Protein AF-A0A1H4L1R1-F1 (afdb_monomer_lite)

Secondary structure (DSSP, 8-state):
-------PPPPPHHHHHHHHHHHHHHHTT-SS-TTS--TT-HHHHHHHHHHHHHHHHHHH-S-SSSPP-HHHHHHHHHHHHHHHHHHHHHHH-HHHHHHHHHHHHHHHHHHHS--TTTTT-HHHHHHHHHHHHHH-SPP---

Structure (mmCIF, N/CA/C/O backbone):
data_AF-A0A1H4L1R1-F1
#
_entry.id   AF-A0A1H4L1R1-F1
#
loop_
_atom_site.group_PDB
_atom_site.id
_atom_site.type_symbol
_atom_site.label_atom_id
_atom_site.label_alt_id
_atom_site.label_comp_id
_atom_site.label_asym_id
_atom_site.label_entity_id
_atom_site.label_seq_id
_atom_site.pdbx_PDB_ins_code
_atom_site.Cartn_x
_atom_site.Cartn_y
_atom_site.Cartn_z
_atom_site.occupancy
_atom_site.B_iso_or_equiv
_atom_site.auth_seq_id
_atom_site.auth_comp_id
_atom_site.auth_asym_id
_atom_site.auth_atom_id
_atom_site.pdbx_PDB_model_num
ATOM 1 N N . MET A 1 1 ? -9.774 -1.790 -20.242 1.00 36.59 1 MET A N 1
ATOM 2 C CA . MET A 1 1 ? -10.560 -0.798 -19.478 1.00 36.59 1 MET A CA 1
ATOM 3 C C . MET A 1 1 ? -9.547 0.039 -18.727 1.00 36.59 1 MET A C 1
ATOM 5 O O . MET A 1 1 ? -8.792 -0.578 -17.991 1.00 36.59 1 MET A O 1
ATOM 9 N N . PRO A 1 2 ? -9.432 1.360 -18.941 1.00 41.94 2 PRO A N 1
ATOM 10 C CA . PRO A 1 2 ? -8.519 2.146 -18.127 1.00 41.94 2 PRO A CA 1
ATOM 11 C C . PRO A 1 2 ? -9.058 2.083 -16.701 1.00 41.94 2 PRO A C 1
ATOM 13 O O . PRO A 1 2 ? -10.212 2.447 -16.458 1.00 41.94 2 PRO A O 1
ATOM 16 N N . TYR A 1 3 ? -8.268 1.540 -15.781 1.00 43.00 3 TYR A N 1
ATOM 17 C CA . TYR A 1 3 ? -8.569 1.631 -14.365 1.00 43.00 3 TYR A CA 1
ATOM 18 C C . TYR A 1 3 ? -8.524 3.120 -14.024 1.00 43.00 3 TYR A C 1
ATOM 20 O O . TYR A 1 3 ? -7.461 3.700 -13.831 1.00 43.00 3 TYR A O 1
ATOM 28 N N . LEU A 1 4 ? -9.690 3.771 -14.043 1.00 44.25 4 LEU A N 1
ATOM 29 C CA . LEU A 1 4 ? -9.852 5.086 -13.451 1.00 44.25 4 LEU A CA 1
ATOM 30 C C . LEU A 1 4 ? -9.423 4.913 -12.001 1.00 44.25 4 LEU A C 1
ATOM 32 O O . LEU A 1 4 ? -10.148 4.289 -11.224 1.00 44.25 4 LEU A O 1
ATOM 36 N N . ILE A 1 5 ? -8.234 5.414 -11.660 1.00 48.41 5 ILE A N 1
ATOM 37 C CA . ILE A 1 5 ? -7.838 5.634 -10.274 1.00 48.41 5 ILE A CA 1
ATOM 38 C C . ILE A 1 5 ? -9.027 6.377 -9.676 1.00 48.41 5 ILE A C 1
ATOM 40 O O . ILE A 1 5 ? -9.332 7.480 -10.145 1.00 48.41 5 ILE A O 1
ATOM 44 N N . PRO A 1 6 ? -9.783 5.783 -8.738 1.00 46.34 6 PRO A N 1
ATOM 45 C CA . PRO A 1 6 ? -10.910 6.492 -8.170 1.00 46.34 6 PRO A CA 1
ATOM 46 C C . PRO A 1 6 ? -10.351 7.801 -7.616 1.00 46.34 6 PRO A C 1
ATOM 48 O O . PRO A 1 6 ? -9.364 7.755 -6.880 1.00 46.34 6 PRO A O 1
ATOM 51 N N . CYS A 1 7 ? -10.920 8.954 -7.991 1.00 44.81 7 CYS A N 1
ATOM 52 C CA . CYS A 1 7 ? -10.575 10.229 -7.367 1.00 44.81 7 CYS A CA 1
ATOM 53 C C . CYS A 1 7 ? -10.849 10.087 -5.870 1.00 44.81 7 CYS A C 1
ATOM 55 O O . CYS A 1 7 ? -11.984 10.208 -5.410 1.00 44.81 7 CYS A O 1
ATOM 57 N N . ARG A 1 8 ? -9.814 9.743 -5.111 1.00 59.72 8 ARG A N 1
ATOM 58 C CA . ARG A 1 8 ? -9.883 9.583 -3.668 1.00 59.72 8 ARG A CA 1
ATOM 59 C C . ARG A 1 8 ? -9.389 10.864 -3.050 1.00 59.72 8 ARG A C 1
ATOM 61 O O . ARG A 1 8 ? -8.366 11.397 -3.465 1.00 59.72 8 ARG A O 1
ATOM 68 N N . THR A 1 9 ? -10.100 11.320 -2.026 1.00 70.88 9 THR A N 1
ATOM 69 C CA . THR A 1 9 ? -9.628 12.387 -1.147 1.00 70.88 9 THR A CA 1
ATOM 70 C C . THR A 1 9 ? -8.203 12.053 -0.721 1.00 70.88 9 THR A C 1
ATOM 72 O O . THR A 1 9 ? -8.039 11.009 -0.094 1.00 70.88 9 THR A O 1
ATOM 75 N N . PRO A 1 10 ? -7.174 12.845 -1.055 1.00 77.19 10 PRO A N 1
ATOM 76 C CA . PRO A 1 10 ? -5.797 12.561 -0.657 1.00 77.19 10 PRO A CA 1
ATOM 77 C C . PRO A 1 10 ? -5.689 12.299 0.852 1.00 77.19 10 PRO A C 1
ATOM 79 O O . PRO A 1 10 ? -6.506 12.797 1.629 1.00 77.19 10 PRO A O 1
ATOM 82 N N . LEU A 1 11 ? -4.740 11.458 1.272 1.00 85.06 11 LEU A N 1
ATOM 83 C CA . LEU A 1 11 ? -4.445 11.338 2.703 1.00 85.06 11 LEU A CA 1
ATOM 84 C C . LEU A 1 11 ? -3.915 12.687 3.194 1.00 85.06 11 LEU A C 1
ATOM 86 O O . LEU A 1 11 ? -3.137 13.334 2.494 1.00 85.06 11 LEU A O 1
ATOM 90 N N . THR A 1 12 ? -4.338 13.118 4.381 1.00 87.00 12 THR A N 1
ATOM 91 C CA . THR A 1 12 ? -3.734 14.306 4.996 1.00 87.00 12 THR A CA 1
ATOM 92 C C . THR A 1 12 ? -2.287 13.998 5.405 1.00 87.00 12 THR A C 1
ATOM 94 O O . THR A 1 12 ? -1.981 12.836 5.689 1.00 87.00 12 THR A O 1
ATOM 97 N N . PRO A 1 13 ? -1.391 14.999 5.497 1.00 84.06 13 PRO A N 1
ATOM 98 C CA . PRO A 1 13 ? -0.017 14.778 5.960 1.00 84.06 13 PRO A CA 1
ATOM 99 C C . PRO A 1 13 ? 0.058 14.063 7.320 1.00 84.06 13 PRO A C 1
ATOM 101 O O . PRO A 1 13 ? 0.906 13.193 7.524 1.00 84.06 13 PRO A O 1
ATOM 104 N N . ASP A 1 14 ? -0.886 14.353 8.221 1.00 86.06 14 ASP A N 1
ATOM 105 C CA . ASP A 1 14 ? -1.004 13.677 9.518 1.00 86.06 14 ASP A CA 1
ATOM 106 C C . ASP A 1 14 ? -1.378 12.197 9.373 1.00 86.06 14 ASP A C 1
ATOM 108 O O . ASP A 1 14 ? -0.804 11.345 10.048 1.00 86.06 14 ASP A O 1
ATOM 112 N N . GLN A 1 15 ? -2.310 11.867 8.471 1.00 87.62 15 GLN A N 1
ATOM 113 C CA . GLN A 1 15 ? -2.692 10.481 8.185 1.00 87.62 15 GLN A CA 1
ATOM 114 C C . GLN A 1 15 ? -1.542 9.701 7.549 1.00 87.62 15 GLN A C 1
ATOM 116 O O . GLN A 1 15 ? -1.289 8.562 7.940 1.00 87.62 15 GLN A O 1
ATOM 121 N N . VAL A 1 16 ? -0.828 10.313 6.600 1.00 87.00 16 VAL A N 1
ATOM 122 C CA . VAL A 1 16 ? 0.394 9.743 6.019 1.00 87.00 16 VAL A CA 1
ATOM 123 C C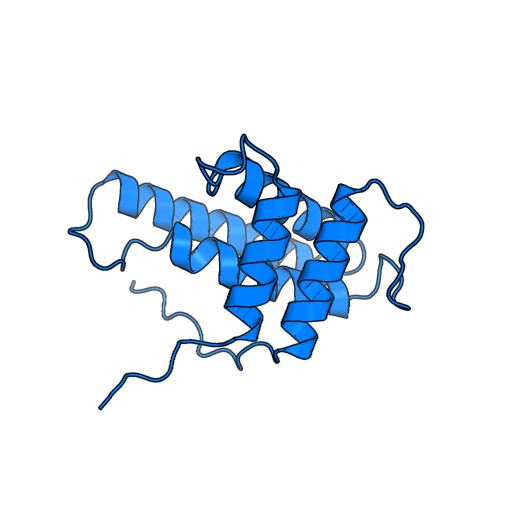 . VAL A 1 16 ? 1.400 9.452 7.128 1.00 87.00 16 VAL A C 1
ATOM 125 O O . VAL A 1 16 ? 1.857 8.320 7.265 1.00 87.00 16 VAL A O 1
ATOM 128 N N . GLY A 1 17 ? 1.675 10.450 7.968 1.00 87.12 17 GLY A N 1
ATOM 129 C CA . GLY A 1 17 ? 2.573 10.317 9.103 1.00 87.12 17 GLY A CA 1
ATOM 130 C C . GLY A 1 17 ? 2.200 9.169 10.030 1.00 87.12 17 GLY A C 1
ATOM 131 O O . GLY A 1 17 ? 3.014 8.288 10.277 1.00 87.12 17 GLY A O 1
ATOM 132 N N . GLN A 1 18 ? 0.943 9.139 10.467 1.00 87.69 18 GLN A N 1
ATOM 133 C CA . GLN A 1 18 ? 0.416 8.081 11.321 1.00 87.69 18 GLN A CA 1
ATOM 134 C C . GLN A 1 18 ? 0.549 6.692 10.680 1.00 87.69 18 GLN A C 1
ATOM 136 O O . GLN A 1 18 ? 0.884 5.729 11.370 1.00 87.69 18 GLN A O 1
ATOM 141 N N . GLY A 1 19 ? 0.280 6.573 9.378 1.00 89.69 19 GLY A N 1
ATOM 142 C CA . GLY A 1 19 ? 0.395 5.316 8.644 1.00 89.69 19 GLY A CA 1
ATOM 143 C C . GLY A 1 19 ? 1.831 4.790 8.627 1.00 89.69 19 GLY A C 1
ATOM 144 O O . GLY A 1 19 ? 2.059 3.639 8.998 1.00 89.69 19 GLY A O 1
ATOM 145 N N . PHE A 1 20 ? 2.801 5.638 8.278 1.00 90.50 20 PHE A N 1
ATOM 146 C CA . PHE A 1 20 ? 4.219 5.266 8.276 1.00 90.50 20 PHE A CA 1
ATOM 147 C C . PHE A 1 20 ? 4.770 5.002 9.680 1.00 90.50 20 PHE A C 1
ATOM 149 O O . PHE A 1 20 ? 5.481 4.019 9.871 1.00 90.50 20 PHE A O 1
ATOM 156 N N . ASP A 1 21 ? 4.394 5.797 10.684 1.00 89.69 21 ASP A N 1
ATOM 157 C CA . ASP A 1 21 ? 4.813 5.558 12.069 1.00 89.69 21 ASP A CA 1
ATOM 158 C C . ASP A 1 21 ? 4.287 4.196 12.577 1.00 89.69 21 ASP A C 1
ATOM 160 O O . ASP A 1 21 ? 4.990 3.480 13.294 1.00 89.69 21 ASP A O 1
ATOM 164 N N . CYS A 1 22 ? 3.094 3.770 12.133 1.00 86.75 22 CYS A N 1
ATOM 165 C CA . CYS A 1 22 ? 2.599 2.412 12.378 1.00 86.75 22 CYS A CA 1
ATOM 166 C C . CYS A 1 22 ? 3.447 1.341 11.672 1.00 86.75 22 CYS A C 1
ATOM 168 O O . CYS A 1 22 ? 3.758 0.323 12.290 1.00 86.75 22 CYS A O 1
ATOM 170 N N . LEU A 1 23 ? 3.827 1.539 10.403 1.00 89.62 23 LEU A N 1
ATOM 171 C CA . LEU A 1 23 ? 4.682 0.593 9.668 1.00 89.62 23 LEU A CA 1
ATOM 172 C C . LEU A 1 23 ? 6.046 0.417 10.345 1.00 89.62 23 LEU A C 1
ATOM 174 O O . LEU A 1 23 ? 6.471 -0.716 10.565 1.00 89.62 23 LEU A O 1
ATOM 178 N N . LEU A 1 24 ? 6.681 1.519 10.751 1.00 88.44 24 LEU A N 1
ATOM 179 C CA . LEU A 1 24 ? 7.954 1.512 11.476 1.00 88.44 24 LEU A CA 1
ATOM 180 C C . LEU A 1 24 ? 7.831 0.765 12.814 1.00 88.44 24 LEU A C 1
ATOM 182 O O . LEU A 1 24 ? 8.698 -0.037 13.168 1.00 88.44 24 LEU A O 1
ATOM 186 N N . ALA A 1 25 ? 6.725 0.955 13.541 1.00 84.88 25 ALA A N 1
ATOM 187 C CA . ALA A 1 25 ? 6.452 0.203 14.766 1.00 84.88 25 ALA A CA 1
ATOM 188 C C . ALA A 1 25 ? 6.303 -1.312 14.513 1.00 84.88 25 ALA A C 1
ATOM 190 O O . ALA A 1 25 ? 6.839 -2.118 15.280 1.00 84.88 25 ALA A O 1
ATOM 191 N N . PHE A 1 26 ? 5.623 -1.712 13.429 1.00 81.56 26 PHE A N 1
ATOM 192 C CA . PHE A 1 26 ? 5.494 -3.121 13.036 1.00 81.56 26 PHE A CA 1
ATOM 193 C C . PHE A 1 26 ? 6.827 -3.743 12.611 1.00 81.56 26 PHE A C 1
ATOM 195 O O . PHE A 1 26 ? 7.083 -4.905 12.928 1.00 81.56 26 PHE A O 1
ATOM 202 N N . GLN A 1 27 ? 7.677 -2.980 11.926 1.00 80.62 27 GLN A N 1
ATOM 203 C CA . GLN A 1 27 ? 8.991 -3.432 11.482 1.00 80.62 27 GLN A CA 1
ATOM 204 C C . GLN A 1 27 ? 9.948 -3.687 12.657 1.00 80.62 27 GLN A C 1
ATOM 206 O O . GLN A 1 27 ? 10.667 -4.680 12.660 1.00 80.62 27 GLN A O 1
ATOM 211 N N . MET A 1 28 ? 9.906 -2.853 13.703 1.00 76.06 28 MET A N 1
ATOM 212 C CA . MET A 1 28 ? 10.735 -3.002 14.912 1.00 76.06 28 MET A CA 1
ATOM 213 C C . MET A 1 28 ? 10.316 -4.171 15.832 1.00 76.06 28 MET A C 1
ATOM 215 O O . MET A 1 28 ? 10.837 -4.304 16.938 1.00 76.06 28 MET A O 1
ATOM 219 N N . GLY A 1 29 ? 9.358 -5.013 15.424 1.00 65.12 29 GLY A N 1
ATOM 220 C CA . GLY A 1 29 ? 8.842 -6.110 16.253 1.00 65.12 29 GLY A CA 1
ATOM 221 C C . GLY A 1 29 ? 8.057 -5.635 17.484 1.00 65.12 29 GLY A C 1
ATOM 222 O O . GLY A 1 29 ? 7.841 -6.404 18.423 1.00 65.12 29 GLY A O 1
ATOM 223 N N . GLY A 1 30 ? 7.632 -4.367 17.500 1.00 53.81 30 GLY A N 1
ATOM 224 C CA . GLY A 1 30 ? 7.014 -3.723 18.649 1.00 53.81 30 GLY A CA 1
ATOM 225 C C . GLY A 1 30 ? 5.599 -4.227 18.913 1.00 53.81 30 GLY A C 1
ATOM 226 O O . GLY A 1 30 ? 4.628 -3.674 18.411 1.00 53.81 30 GLY A O 1
ATOM 227 N N . GLY A 1 31 ? 5.463 -5.219 19.795 1.00 50.25 31 GLY A N 1
ATOM 228 C CA . GLY A 1 31 ? 4.181 -5.616 20.394 1.00 50.25 31 GLY A CA 1
ATOM 229 C C . GLY A 1 31 ? 3.545 -4.553 21.308 1.00 50.25 31 GLY A C 1
ATOM 230 O O . GLY A 1 31 ? 2.507 -4.822 21.906 1.00 50.25 31 GLY A O 1
ATOM 231 N N . ASN A 1 32 ? 4.146 -3.361 21.419 1.00 46.16 32 ASN A N 1
ATOM 232 C CA . ASN A 1 32 ? 3.628 -2.227 22.178 1.00 46.16 32 ASN A CA 1
ATOM 233 C C . ASN A 1 32 ? 3.472 -1.009 21.259 1.00 46.16 32 ASN A C 1
ATOM 235 O O . ASN A 1 32 ? 4.434 -0.353 20.867 1.00 46.16 32 ASN A O 1
ATOM 239 N N . TYR A 1 33 ? 2.220 -0.747 20.906 1.00 55.25 33 TYR A N 1
ATOM 240 C CA . TYR A 1 33 ? 1.781 0.213 19.904 1.00 55.25 33 TYR A CA 1
ATOM 241 C C . TYR A 1 33 ? 1.901 1.645 20.435 1.00 55.25 33 TYR A C 1
ATOM 243 O O . TYR A 1 33 ? 1.030 2.131 21.157 1.00 55.25 33 TYR A O 1
ATOM 251 N N . VAL A 1 34 ? 2.974 2.343 20.065 1.00 46.97 34 VAL A N 1
ATOM 252 C CA . VAL A 1 34 ? 3.152 3.780 20.332 1.00 46.97 34 VAL A CA 1
ATOM 253 C C . VAL A 1 34 ? 2.342 4.582 19.308 1.00 46.97 34 VAL A C 1
ATOM 255 O O . VAL A 1 34 ? 2.889 5.218 18.421 1.00 46.97 34 VAL A O 1
ATOM 258 N N . SER A 1 35 ? 1.011 4.500 19.369 1.00 46.62 35 SER A N 1
ATOM 259 C CA . SER A 1 35 ? 0.134 5.44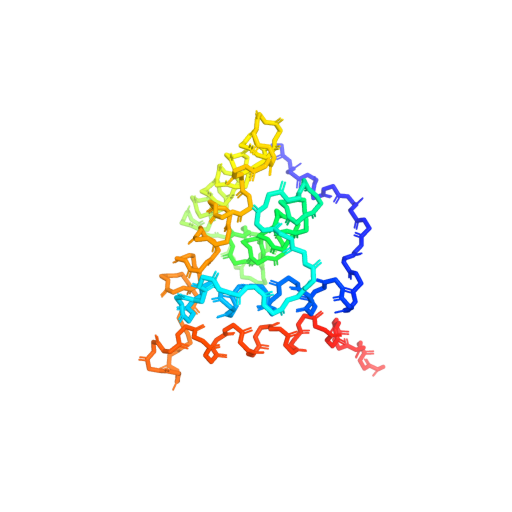0 18.647 1.00 46.62 35 SER A CA 1
ATOM 260 C C . SER A 1 35 ? -1.314 5.425 19.152 1.00 46.62 35 SER A C 1
ATOM 262 O O . SER A 1 35 ? -2.238 5.558 18.364 1.00 46.62 35 SER A O 1
ATOM 264 N N . GLY A 1 36 ? -1.572 5.171 20.444 1.00 51.31 36 GLY A N 1
ATOM 265 C CA . GLY A 1 36 ? -2.917 5.299 21.047 1.00 51.31 36 GLY A CA 1
ATOM 266 C C . GLY A 1 36 ? -4.068 4.496 20.399 1.00 51.31 36 GLY A C 1
ATOM 267 O O . GLY A 1 36 ? -5.216 4.650 20.808 1.00 51.31 36 GLY A O 1
ATOM 268 N N . ARG A 1 37 ? -3.786 3.646 19.403 1.00 52.81 37 ARG A N 1
ATOM 269 C CA . ARG A 1 37 ? -4.748 2.927 18.569 1.00 52.81 37 ARG A CA 1
ATOM 270 C C . ARG A 1 37 ? -4.369 1.456 18.539 1.00 52.81 37 ARG A C 1
ATOM 272 O O . ARG A 1 37 ? -3.271 1.086 18.133 1.00 52.81 37 ARG A O 1
ATOM 279 N N . THR A 1 38 ? -5.282 0.626 19.022 1.00 55.59 38 THR A N 1
ATOM 280 C CA . THR A 1 38 ? -5.075 -0.813 19.170 1.00 55.59 38 THR A CA 1
ATOM 281 C C . THR A 1 38 ? -4.974 -1.488 17.793 1.00 55.59 38 THR A C 1
ATOM 283 O O . THR A 1 38 ? -5.772 -1.157 16.907 1.00 55.59 38 THR A O 1
ATOM 286 N N . PRO A 1 39 ? -4.061 -2.459 17.596 1.00 53.78 39 PRO A N 1
ATOM 287 C CA . PRO A 1 39 ? -4.081 -3.368 16.444 1.00 53.78 39 PRO A CA 1
ATOM 288 C C . PRO A 1 39 ? -5.435 -4.089 16.410 1.00 53.78 39 PRO A C 1
ATOM 290 O O . PRO A 1 39 ? -5.690 -5.007 17.184 1.00 53.78 39 PRO A O 1
ATOM 293 N N . GLY A 1 40 ? -6.360 -3.612 15.587 1.00 60.78 40 GLY A N 1
ATOM 294 C CA . GLY A 1 40 ? -7.745 -4.082 15.637 1.00 60.78 40 GLY A CA 1
ATOM 295 C C . GLY A 1 40 ? -8.781 -3.032 15.278 1.00 60.78 40 GLY A C 1
ATOM 296 O O . GLY A 1 40 ? -9.913 -3.380 14.949 1.00 60.78 40 GLY A O 1
ATOM 297 N N . SER A 1 41 ? -8.423 -1.748 15.309 1.00 77.69 41 SER A N 1
ATOM 298 C CA . SER A 1 41 ? -9.356 -0.705 14.894 1.00 77.69 41 SER A CA 1
ATOM 299 C C . SER A 1 41 ? -9.575 -0.755 13.370 1.00 77.69 41 SER A C 1
ATOM 301 O O . SER A 1 41 ? -8.581 -0.679 12.634 1.00 77.69 41 SER A O 1
ATOM 303 N N . PRO A 1 42 ? -10.824 -0.829 12.877 1.00 80.50 42 PRO A N 1
ATOM 304 C CA . PRO A 1 42 ? -11.128 -0.840 11.446 1.00 80.50 42 PRO A CA 1
ATOM 305 C C . PRO A 1 42 ? -10.510 0.334 10.686 1.00 80.50 42 PRO A C 1
ATOM 307 O O . PRO A 1 42 ? -10.048 0.183 9.560 1.00 80.50 42 PRO A O 1
ATOM 310 N N . GLU A 1 43 ? -10.430 1.508 11.306 1.00 86.75 43 GLU A N 1
ATOM 311 C CA . GLU A 1 43 ? -9.903 2.692 10.636 1.00 86.75 43 GLU A CA 1
ATOM 312 C C . GLU A 1 43 ? -8.387 2.624 10.428 1.00 86.75 43 GLU A C 1
ATOM 314 O O . GLU A 1 43 ? -7.890 3.240 9.491 1.00 86.75 43 GLU A O 1
ATOM 319 N N . LEU A 1 44 ? -7.650 1.864 11.251 1.00 86.00 44 LEU A N 1
ATOM 320 C CA . LEU A 1 44 ? -6.235 1.592 10.985 1.00 86.00 44 LEU A CA 1
ATOM 321 C C . LEU A 1 44 ? -6.085 0.723 9.733 1.00 86.00 44 LEU A C 1
ATOM 323 O O . LEU A 1 44 ? -5.212 0.993 8.917 1.00 86.00 44 LEU A O 1
ATOM 327 N N . ALA A 1 45 ? -6.953 -0.277 9.548 1.00 88.94 45 ALA A N 1
ATOM 328 C CA . ALA A 1 45 ? -6.951 -1.086 8.332 1.00 88.94 45 ALA A CA 1
ATOM 329 C C . ALA A 1 45 ? -7.284 -0.239 7.098 1.00 88.94 45 ALA A C 1
ATOM 331 O O . ALA A 1 45 ? -6.586 -0.338 6.094 1.00 88.94 45 ALA A O 1
ATOM 332 N N . PHE A 1 46 ? -8.273 0.657 7.187 1.00 89.50 46 PHE A N 1
ATOM 333 C CA . PHE A 1 46 ? -8.578 1.591 6.099 1.00 89.50 46 PHE A CA 1
ATOM 334 C C . PHE A 1 46 ? -7.426 2.563 5.817 1.00 89.50 46 PHE A C 1
ATOM 336 O O . PHE A 1 46 ? -7.097 2.785 4.654 1.00 89.50 46 PHE A O 1
ATOM 343 N N . LEU A 1 47 ? -6.786 3.119 6.850 1.00 91.38 47 LEU A N 1
ATOM 344 C CA . LEU A 1 47 ? -5.626 3.996 6.687 1.00 91.38 47 LEU A CA 1
ATOM 345 C C . LEU A 1 47 ? -4.464 3.269 5.999 1.00 91.38 47 LEU A C 1
ATOM 347 O O . LEU A 1 47 ? -3.909 3.781 5.030 1.00 91.38 47 LEU A O 1
ATOM 351 N N . LEU A 1 48 ? -4.128 2.063 6.462 1.00 92.25 48 LEU A N 1
ATOM 352 C CA . LEU A 1 48 ? -3.055 1.258 5.882 1.00 92.25 48 LEU A CA 1
ATOM 353 C C . LEU A 1 48 ? -3.388 0.791 4.465 1.00 92.25 48 LEU A C 1
ATOM 355 O O . LEU A 1 48 ? -2.507 0.795 3.616 1.00 92.25 48 LEU A O 1
ATOM 359 N N . LEU A 1 49 ? -4.644 0.444 4.174 1.00 93.31 49 LEU A N 1
ATOM 360 C CA . LEU A 1 49 ? -5.077 0.122 2.814 1.00 93.31 49 LEU A CA 1
ATOM 361 C C . LEU A 1 49 ? -4.852 1.311 1.878 1.00 93.31 49 LEU A C 1
ATOM 363 O O . LEU A 1 49 ? -4.303 1.157 0.793 1.00 93.31 49 LEU A O 1
ATOM 367 N N . ARG A 1 50 ? -5.243 2.509 2.313 1.00 92.00 50 ARG A N 1
ATOM 368 C CA . ARG A 1 50 ? -5.024 3.733 1.542 1.00 92.00 50 ARG A CA 1
ATOM 369 C C . ARG A 1 50 ? -3.547 4.051 1.347 1.00 92.00 50 ARG A C 1
ATOM 371 O O . ARG A 1 50 ? -3.166 4.535 0.287 1.00 92.00 50 ARG A O 1
ATOM 378 N N . LEU A 1 51 ? -2.724 3.777 2.355 1.00 92.50 51 LEU A N 1
ATOM 379 C CA . LEU A 1 51 ? -1.280 3.922 2.244 1.00 92.50 51 LEU A CA 1
ATOM 380 C C . LEU A 1 51 ? -0.687 2.899 1.263 1.00 92.50 51 LEU A C 1
ATOM 382 O O . LEU A 1 51 ? 0.119 3.278 0.422 1.00 92.50 51 LEU A O 1
ATOM 386 N N . ALA A 1 52 ? -1.133 1.639 1.304 1.00 93.31 52 ALA A N 1
ATOM 387 C CA . ALA A 1 52 ? -0.733 0.616 0.337 1.00 93.31 52 ALA A CA 1
ATOM 388 C C . ALA A 1 52 ? -1.049 1.051 -1.096 1.00 93.31 52 ALA A C 1
ATOM 390 O O . ALA A 1 52 ? -0.223 0.887 -1.981 1.00 93.31 52 ALA A O 1
ATOM 391 N N . GLU A 1 53 ? -2.217 1.646 -1.327 1.00 91.44 53 GLU A N 1
ATOM 392 C CA . GLU A 1 53 ? -2.591 2.168 -2.643 1.00 91.44 53 GLU A CA 1
ATOM 393 C C . GLU A 1 53 ? -1.656 3.287 -3.111 1.00 91.44 53 GLU A C 1
ATOM 395 O O . GLU A 1 53 ? -1.233 3.267 -4.263 1.00 91.44 53 GLU A O 1
ATOM 400 N N . ASN A 1 54 ? -1.294 4.218 -2.223 1.00 89.62 54 ASN A N 1
ATOM 401 C CA . ASN A 1 54 ? -0.364 5.306 -2.542 1.00 89.62 54 ASN A CA 1
ATOM 402 C C . ASN A 1 54 ? 1.066 4.818 -2.820 1.00 89.62 54 ASN A C 1
ATOM 404 O O . ASN A 1 54 ? 1.781 5.485 -3.553 1.00 89.62 54 ASN A O 1
ATOM 408 N N . ILE A 1 55 ? 1.476 3.680 -2.253 1.00 90.00 55 ILE A N 1
ATOM 409 C CA . ILE A 1 55 ? 2.819 3.111 -2.439 1.00 90.00 55 ILE A CA 1
ATOM 410 C C . ILE A 1 55 ? 2.871 2.187 -3.660 1.00 90.00 55 ILE A C 1
ATOM 412 O O . ILE A 1 55 ? 3.778 2.277 -4.479 1.00 90.00 55 ILE A O 1
ATOM 416 N N . VAL A 1 56 ? 1.903 1.279 -3.787 1.00 91.12 56 VAL A N 1
ATOM 417 C CA . VAL A 1 56 ? 1.905 0.244 -4.829 1.00 91.12 56 VAL A CA 1
ATOM 418 C C . VAL A 1 56 ? 1.594 0.851 -6.190 1.00 91.12 56 VAL A C 1
ATOM 420 O O . VAL A 1 56 ? 2.230 0.482 -7.173 1.00 91.12 56 VAL A O 1
ATOM 423 N N . PHE A 1 57 ? 0.638 1.782 -6.271 1.00 86.88 57 PHE A N 1
ATOM 424 C CA . PHE A 1 57 ? 0.173 2.294 -7.559 1.00 86.88 57 PHE A CA 1
ATOM 425 C C . PHE A 1 57 ? 1.270 3.024 -8.358 1.00 86.88 57 PHE A C 1
ATOM 427 O O . PHE A 1 57 ? 1.455 2.669 -9.519 1.00 86.88 57 PHE A O 1
ATOM 434 N N . PRO A 1 58 ? 2.052 3.962 -7.786 1.00 83.12 58 PRO A N 1
ATOM 435 C CA . PRO A 1 58 ? 3.119 4.633 -8.535 1.00 83.12 58 PRO A CA 1
ATOM 436 C C . PRO A 1 58 ? 4.241 3.694 -8.991 1.00 83.12 58 PRO A C 1
ATOM 438 O O . PRO A 1 58 ? 4.866 3.944 -10.013 1.00 83.12 58 PRO A O 1
ATOM 441 N N . VAL A 1 59 ? 4.495 2.619 -8.240 1.00 85.19 59 VAL A N 1
ATOM 442 C CA . VAL A 1 59 ? 5.590 1.672 -8.510 1.00 85.19 59 VAL A CA 1
ATOM 443 C C . VAL A 1 59 ? 5.197 0.622 -9.543 1.00 85.19 59 VAL A C 1
ATOM 445 O O . VAL A 1 59 ? 6.037 0.146 -10.300 1.00 85.19 59 VAL A O 1
ATOM 448 N N . THR A 1 60 ? 3.924 0.231 -9.556 1.00 87.38 60 THR A N 1
ATOM 449 C CA . THR A 1 60 ? 3.430 -0.837 -10.434 1.00 87.38 60 THR A CA 1
ATOM 450 C C . THR A 1 60 ? 2.734 -0.322 -11.683 1.00 87.38 60 THR A C 1
ATOM 452 O O . THR A 1 60 ? 2.648 -1.054 -12.661 1.00 87.38 60 THR A O 1
ATOM 455 N N . GLY A 1 61 ? 2.268 0.928 -11.672 1.00 82.06 61 GLY A N 1
ATOM 456 C CA . GLY A 1 61 ? 1.489 1.509 -12.753 1.00 82.06 61 GLY A CA 1
ATOM 457 C C . GLY A 1 61 ? 2.230 1.528 -14.089 1.00 82.06 61 GLY A C 1
ATOM 458 O O . GLY A 1 61 ? 3.328 2.068 -14.193 1.00 82.06 61 GLY A O 1
ATOM 459 N N . ALA A 1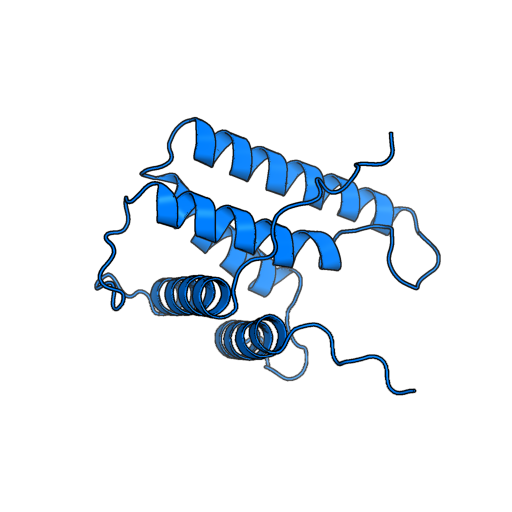 62 ? 1.585 1.038 -15.149 1.00 74.44 62 ALA A N 1
ATOM 460 C CA . ALA A 1 62 ? 2.145 1.086 -16.507 1.00 74.44 62 ALA A CA 1
ATOM 461 C C . ALA A 1 62 ? 2.177 2.508 -17.117 1.00 74.44 62 ALA A C 1
ATOM 463 O O . ALA A 1 62 ? 2.733 2.709 -18.194 1.00 74.44 62 ALA A O 1
ATOM 464 N N . LEU A 1 63 ? 1.568 3.493 -16.446 1.00 65.06 63 LEU A N 1
ATOM 465 C CA . LEU A 1 63 ? 1.426 4.893 -16.874 1.00 65.06 63 LEU A CA 1
ATOM 466 C C . LEU A 1 63 ? 2.538 5.805 -16.311 1.00 65.06 63 LEU A C 1
ATOM 468 O O . LEU A 1 63 ? 2.260 6.923 -15.880 1.00 65.06 63 LEU A O 1
ATOM 472 N N . GLY A 1 64 ? 3.779 5.319 -16.268 1.00 64.62 64 GLY A N 1
ATOM 473 C CA . GLY A 1 64 ? 4.948 6.138 -15.930 1.00 64.62 64 GLY A CA 1
ATOM 474 C C . GLY A 1 64 ? 5.446 6.982 -17.111 1.00 64.62 64 GLY A C 1
ATOM 475 O O . GLY A 1 64 ? 4.946 6.866 -18.226 1.00 64.62 64 GLY A O 1
ATOM 476 N N . ASP A 1 65 ? 6.486 7.790 -16.887 1.00 64.06 65 ASP A N 1
ATOM 477 C CA . ASP A 1 65 ? 7.084 8.675 -17.908 1.00 64.06 65 ASP A CA 1
ATOM 478 C C . ASP A 1 65 ? 7.869 7.928 -19.016 1.00 64.06 65 ASP A C 1
ATOM 480 O O . ASP A 1 65 ? 8.455 8.551 -19.904 1.00 64.06 65 ASP A O 1
ATOM 484 N N . GLY A 1 66 ? 7.918 6.592 -18.961 1.00 67.56 66 GLY A N 1
ATOM 485 C CA . GLY A 1 66 ? 8.630 5.730 -19.908 1.00 67.56 66 GLY A CA 1
ATOM 486 C C . GLY A 1 66 ? 7.719 5.054 -20.937 1.00 67.56 66 GLY A C 1
ATOM 487 O O . GLY A 1 66 ? 6.508 4.959 -20.755 1.00 67.56 66 GLY A O 1
ATOM 488 N N . GLU A 1 67 ? 8.316 4.535 -22.016 1.00 77.19 67 GLU A N 1
ATOM 489 C CA . GLU A 1 67 ? 7.594 3.713 -22.997 1.00 77.19 67 GLU A CA 1
ATOM 490 C C . GLU A 1 67 ? 7.120 2.403 -22.330 1.00 77.19 67 GLU A C 1
ATOM 492 O O . GLU A 1 67 ? 7.954 1.667 -21.789 1.00 77.19 67 GLU A O 1
ATOM 497 N N . PRO A 1 68 ? 5.815 2.076 -22.360 1.00 76.31 68 PRO A N 1
ATOM 498 C CA . PRO A 1 68 ? 5.298 0.866 -21.728 1.00 76.31 68 PRO A CA 1
ATOM 499 C C . PRO A 1 68 ? 5.894 -0.405 -22.349 1.00 76.31 68 PRO A C 1
ATOM 501 O O . PRO A 1 68 ? 5.845 -0.593 -23.566 1.00 76.31 68 PRO A O 1
ATOM 504 N N . HIS A 1 69 ? 6.394 -1.328 -21.521 1.00 80.94 69 HIS A N 1
ATOM 505 C CA . HIS A 1 69 ? 6.823 -2.661 -21.965 1.00 80.94 69 HIS A CA 1
ATOM 506 C C . HIS A 1 69 ? 5.918 -3.765 -21.410 1.00 80.94 69 HIS A C 1
ATOM 508 O O . HIS A 1 69 ? 5.119 -3.549 -20.499 1.00 80.94 69 HIS A O 1
ATOM 514 N N . ALA A 1 70 ? 6.040 -4.975 -21.969 1.00 84.81 70 ALA A N 1
ATOM 515 C CA . ALA A 1 70 ? 5.244 -6.134 -21.560 1.00 84.81 70 ALA A CA 1
ATOM 516 C C . ALA A 1 70 ? 5.306 -6.386 -20.043 1.00 84.81 70 ALA A C 1
ATOM 518 O O . ALA A 1 70 ? 4.277 -6.669 -19.431 1.00 84.81 70 ALA A O 1
ATOM 519 N N . ASP A 1 71 ? 6.479 -6.219 -19.426 1.00 83.81 71 ASP A N 1
ATOM 520 C CA . ASP A 1 71 ? 6.607 -6.393 -17.978 1.00 83.81 71 ASP A CA 1
ATOM 521 C C . ASP A 1 71 ? 6.028 -5.213 -17.180 1.00 83.81 71 ASP A C 1
ATOM 523 O O . ASP A 1 71 ? 5.566 -5.449 -16.071 1.00 83.81 71 ASP A O 1
ATOM 527 N N . SER A 1 72 ? 5.932 -3.988 -17.728 1.00 82.44 72 SER A N 1
ATOM 528 C CA . SER A 1 72 ? 5.169 -2.900 -17.082 1.00 82.44 72 SER A CA 1
ATOM 529 C C . SER A 1 72 ? 3.688 -3.251 -16.984 1.00 82.44 72 SER A C 1
ATOM 531 O O . SER A 1 72 ? 3.074 -3.032 -15.949 1.00 82.44 72 SER A O 1
ATOM 533 N N . PHE A 1 73 ? 3.110 -3.838 -18.038 1.00 85.06 73 PHE A N 1
ATOM 534 C CA . PHE A 1 73 ? 1.715 -4.292 -18.012 1.00 85.06 73 PHE A CA 1
ATOM 535 C C . PHE A 1 73 ? 1.510 -5.462 -17.047 1.00 85.06 73 PHE A C 1
ATOM 537 O O . PHE A 1 73 ? 0.506 -5.512 -16.341 1.00 85.06 73 PHE A O 1
ATOM 544 N N . ALA A 1 74 ? 2.459 -6.402 -17.001 1.00 87.62 74 ALA A N 1
ATOM 545 C CA . ALA A 1 74 ? 2.408 -7.496 -16.037 1.00 87.62 74 ALA A CA 1
ATOM 546 C C . ALA A 1 74 ? 2.505 -6.973 -14.596 1.00 87.62 74 ALA A C 1
ATOM 548 O O . ALA A 1 74 ? 1.770 -7.436 -13.724 1.00 87.62 74 ALA A O 1
ATOM 549 N N . LEU A 1 75 ? 3.379 -5.994 -14.349 1.00 87.81 75 LEU A N 1
ATOM 550 C CA . LEU A 1 75 ? 3.552 -5.381 -13.039 1.00 87.81 75 LEU A CA 1
ATOM 551 C C . LEU A 1 75 ? 2.319 -4.564 -12.620 1.00 87.81 75 LEU A C 1
ATOM 553 O O . LEU A 1 75 ? 1.887 -4.697 -11.476 1.00 87.81 75 LEU A O 1
ATOM 557 N N . ASP A 1 76 ? 1.707 -3.814 -13.540 1.00 88.69 76 ASP A N 1
ATOM 558 C CA . ASP A 1 76 ? 0.457 -3.061 -13.329 1.00 88.69 76 ASP A CA 1
ATOM 559 C C . ASP A 1 76 ? -0.690 -3.981 -12.905 1.00 88.69 76 ASP A C 1
ATOM 561 O O . ASP A 1 76 ? -1.381 -3.728 -11.913 1.00 88.69 76 ASP A O 1
ATOM 565 N N . GLU A 1 77 ? -0.835 -5.118 -13.589 1.00 91.44 77 GLU A N 1
ATOM 566 C CA . GLU A 1 77 ? -1.848 -6.114 -13.248 1.00 91.44 77 GLU A CA 1
ATOM 567 C C . GLU A 1 77 ? -1.556 -6.770 -11.887 1.00 91.44 77 GLU A C 1
ATOM 569 O O . GLU A 1 77 ? -2.463 -6.928 -11.068 1.00 91.44 77 GLU A O 1
ATOM 574 N N . VAL A 1 78 ? -0.291 -7.087 -11.579 1.00 91.19 78 VAL A N 1
ATOM 575 C CA . VAL A 1 78 ? 0.106 -7.604 -10.254 1.00 91.19 78 VAL A CA 1
ATOM 576 C C . VAL A 1 78 ? -0.212 -6.594 -9.146 1.00 91.19 78 VAL A C 1
ATOM 578 O O . VAL A 1 78 ? -0.754 -6.983 -8.106 1.00 91.19 78 VAL A O 1
ATOM 581 N N . GLY A 1 79 ? 0.065 -5.306 -9.364 1.00 91.50 79 GLY A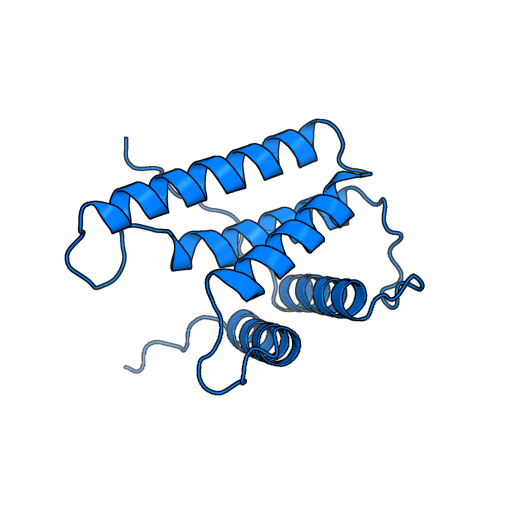 N 1
ATOM 582 C CA . GLY A 1 79 ? -0.304 -4.225 -8.450 1.00 91.50 79 GLY A CA 1
ATOM 583 C C . GLY A 1 79 ? -1.815 -4.149 -8.228 1.00 91.50 79 GLY A C 1
ATOM 584 O O . GLY A 1 79 ? -2.282 -4.099 -7.085 1.00 91.50 79 GLY A O 1
ATOM 585 N N . CYS A 1 80 ? -2.598 -4.234 -9.305 1.00 90.94 80 CYS A N 1
ATOM 586 C CA . CYS A 1 80 ? -4.058 -4.259 -9.245 1.00 90.94 80 CYS A CA 1
ATOM 587 C C . CYS A 1 80 ? -4.602 -5.472 -8.473 1.00 90.94 80 CYS A C 1
ATOM 589 O O . CYS A 1 80 ? -5.505 -5.312 -7.640 1.00 90.94 80 CYS A O 1
ATOM 591 N N . ILE A 1 81 ? -4.049 -6.668 -8.697 1.00 94.06 81 ILE A N 1
ATOM 592 C CA . ILE A 1 81 ? -4.436 -7.902 -7.997 1.00 94.06 81 ILE A CA 1
ATOM 593 C C . ILE A 1 81 ? -4.112 -7.797 -6.504 1.00 94.06 81 ILE A C 1
ATOM 595 O O . ILE A 1 81 ? -4.976 -8.082 -5.672 1.00 94.06 81 ILE A O 1
ATOM 599 N N . LEU A 1 82 ? -2.907 -7.336 -6.151 1.00 93.75 82 LEU A N 1
ATOM 600 C CA . LEU A 1 82 ? -2.501 -7.138 -4.759 1.00 93.75 82 LEU A CA 1
ATOM 601 C C . LEU A 1 82 ? -3.456 -6.178 -4.041 1.00 93.75 82 LEU A C 1
ATOM 603 O O . LEU A 1 82 ? -4.000 -6.516 -2.989 1.00 93.75 82 LEU A O 1
ATOM 607 N N . LEU A 1 83 ? -3.706 -4.999 -4.614 1.00 93.62 83 LEU A N 1
ATOM 608 C CA . LEU A 1 83 ? -4.591 -4.005 -4.005 1.00 93.62 83 LEU A CA 1
ATOM 609 C C . LEU A 1 83 ? -6.034 -4.503 -3.893 1.00 93.62 83 LEU A C 1
ATOM 611 O O . LEU A 1 83 ? -6.707 -4.197 -2.909 1.00 93.62 83 LEU A O 1
ATOM 615 N N . SER A 1 84 ? -6.509 -5.291 -4.857 1.00 93.88 84 SER A N 1
ATOM 616 C CA . SER A 1 84 ? -7.835 -5.914 -4.789 1.00 93.88 84 SER A CA 1
ATOM 617 C C . SER A 1 84 ? -7.917 -6.924 -3.643 1.00 93.88 84 SER A C 1
ATOM 619 O O . SER A 1 84 ? -8.831 -6.834 -2.828 1.00 93.88 84 SER A O 1
ATOM 621 N N . ALA A 1 85 ? -6.906 -7.784 -3.481 1.00 94.25 85 ALA A N 1
ATOM 622 C CA . ALA A 1 85 ? -6.838 -8.725 -2.365 1.00 94.25 85 ALA A CA 1
ATOM 623 C C . ALA A 1 85 ? -6.808 -8.014 -0.996 1.00 94.25 85 ALA A C 1
ATOM 625 O O . ALA A 1 85 ? -7.486 -8.435 -0.058 1.00 94.25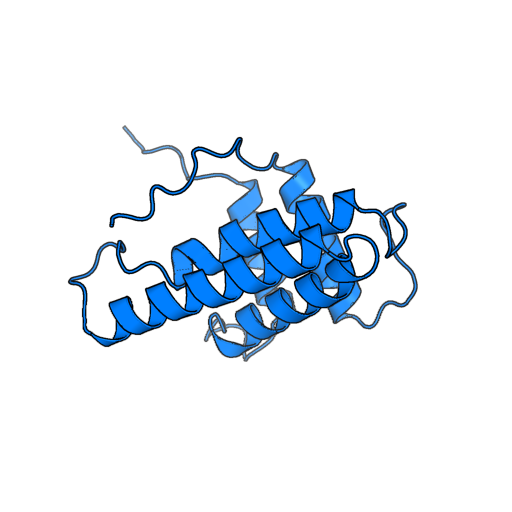 85 ALA A O 1
ATOM 626 N N . LEU A 1 86 ? -6.071 -6.903 -0.873 1.00 94.25 86 LEU A N 1
ATOM 627 C CA . LEU A 1 86 ? -6.045 -6.104 0.360 1.00 94.25 86 LEU A CA 1
ATOM 628 C C . LEU A 1 86 ? -7.393 -5.414 0.637 1.00 94.25 86 LEU A C 1
ATOM 630 O O . LEU A 1 86 ? -7.803 -5.319 1.798 1.00 94.25 86 LEU A O 1
ATOM 634 N N . ARG A 1 87 ? -8.102 -4.948 -0.402 1.00 93.12 87 ARG A N 1
ATOM 635 C CA . ARG A 1 87 ? -9.455 -4.371 -0.277 1.00 93.12 87 ARG A CA 1
ATOM 636 C C . ARG A 1 87 ? -10.460 -5.410 0.199 1.00 93.12 87 ARG A C 1
ATOM 638 O O . ARG A 1 87 ? -11.194 -5.128 1.145 1.00 93.12 87 ARG A O 1
ATOM 645 N N . ASP A 1 88 ? -10.459 -6.589 -0.412 1.00 93.06 88 ASP A N 1
ATOM 646 C CA . ASP A 1 88 ? -11.351 -7.689 -0.041 1.00 93.06 88 ASP A CA 1
ATOM 647 C C . ASP A 1 88 ? -11.082 -8.139 1.397 1.00 93.06 88 ASP A C 1
ATOM 649 O O . ASP A 1 88 ? -12.003 -8.230 2.205 1.00 93.06 88 ASP A O 1
ATOM 653 N N . TRP A 1 89 ? -9.811 -8.265 1.787 1.00 91.69 89 TRP A N 1
ATOM 654 C CA . TRP A 1 89 ? -9.463 -8.583 3.172 1.00 91.69 89 TRP A CA 1
ATOM 655 C C . TRP A 1 89 ? -9.923 -7.492 4.154 1.00 91.69 89 TRP A C 1
ATOM 657 O O . TRP A 1 89 ? -10.494 -7.792 5.205 1.00 91.69 89 TRP A O 1
ATOM 667 N N . THR A 1 90 ? -9.741 -6.214 3.814 1.00 90.88 90 THR A N 1
ATOM 668 C CA . THR A 1 90 ? -10.228 -5.099 4.647 1.00 90.88 90 THR A CA 1
ATOM 669 C C . THR A 1 90 ? -11.748 -5.126 4.790 1.00 90.88 90 THR A C 1
ATOM 671 O O . THR A 1 90 ? -12.268 -4.821 5.863 1.00 90.88 90 THR A O 1
ATOM 674 N N . ARG A 1 91 ? -12.464 -5.500 3.725 1.00 89.44 91 ARG A N 1
ATOM 675 C CA . ARG A 1 91 ? -13.922 -5.629 3.718 1.00 89.44 91 ARG A CA 1
ATOM 676 C C . ARG A 1 91 ? -14.396 -6.789 4.594 1.00 89.44 91 ARG A C 1
ATOM 678 O O . ARG A 1 91 ? -15.327 -6.603 5.375 1.00 89.44 91 ARG A O 1
ATOM 685 N N . ASP A 1 92 ? -13.759 -7.948 4.478 1.00 89.94 92 ASP A N 1
ATOM 686 C CA . ASP A 1 92 ? -14.210 -9.183 5.123 1.00 89.94 92 ASP A CA 1
ATOM 687 C C . ASP A 1 92 ? -13.753 -9.297 6.580 1.00 89.94 92 ASP A C 1
ATOM 689 O O . ASP A 1 92 ? -14.392 -9.964 7.395 1.00 89.94 92 ASP A O 1
ATOM 693 N N . SER A 1 93 ? -12.624 -8.685 6.943 1.00 86.94 93 SER A N 1
ATOM 694 C CA . SER A 1 93 ? -12.050 -8.794 8.291 1.00 86.94 93 SER A CA 1
ATOM 695 C C . SER A 1 93 ? -11.225 -7.560 8.684 1.00 86.94 93 SER A C 1
ATOM 697 O O . SER A 1 93 ? -10.017 -7.664 8.916 1.00 86.94 93 SER A O 1
ATOM 699 N N . PRO A 1 94 ? -11.855 -6.382 8.841 1.00 78.19 94 PRO A N 1
ATOM 700 C CA . PRO A 1 94 ? -11.149 -5.120 9.089 1.00 78.19 94 PRO A CA 1
ATOM 701 C C . PRO A 1 94 ? -10.294 -5.134 10.367 1.00 78.19 94 PRO A C 1
ATOM 703 O O . PRO A 1 94 ? -9.227 -4.528 10.411 1.00 78.19 94 PRO A O 1
ATOM 706 N N . THR A 1 95 ? -10.715 -5.865 11.401 1.00 75.31 95 THR A N 1
ATOM 707 C CA . THR A 1 95 ? -9.981 -5.980 12.673 1.00 75.31 95 THR A CA 1
ATOM 708 C C . THR A 1 95 ? -8.655 -6.737 12.526 1.00 75.31 95 THR A C 1
ATOM 710 O O . THR A 1 95 ? -7.692 -6.420 13.216 1.00 75.31 95 THR A O 1
ATOM 713 N N . THR A 1 96 ? -8.553 -7.715 11.620 1.00 81.06 96 THR A N 1
ATOM 714 C CA . THR A 1 96 ? -7.308 -8.485 11.404 1.00 81.06 96 THR A CA 1
ATOM 715 C C . THR A 1 96 ? -6.503 -7.981 10.208 1.00 81.06 96 THR A C 1
ATOM 717 O O . THR A 1 96 ? -5.285 -8.177 10.160 1.00 81.06 96 THR A O 1
ATOM 720 N N . ALA A 1 97 ? -7.159 -7.282 9.279 1.00 85.75 97 ALA A N 1
ATOM 721 C CA . ALA A 1 97 ? -6.560 -6.779 8.052 1.00 85.75 97 ALA A CA 1
ATOM 722 C C . ALA A 1 97 ? -5.407 -5.800 8.310 1.00 85.75 97 ALA A C 1
ATOM 724 O O . ALA A 1 97 ? -4.410 -5.863 7.603 1.00 85.75 97 ALA A O 1
ATOM 725 N N . ALA A 1 98 ? -5.470 -4.956 9.348 1.00 86.06 98 ALA A N 1
ATOM 726 C CA . ALA A 1 98 ? -4.427 -3.958 9.626 1.00 86.06 98 ALA A CA 1
ATOM 727 C C . ALA A 1 98 ? -3.009 -4.563 9.700 1.00 86.06 98 ALA A C 1
ATOM 729 O O . ALA A 1 98 ? -2.091 -4.084 9.038 1.00 86.06 98 ALA A O 1
ATOM 730 N N . LEU A 1 99 ? -2.835 -5.656 10.450 1.00 85.00 99 LEU A N 1
ATOM 731 C CA . LEU A 1 99 ? -1.541 -6.334 10.569 1.00 85.00 99 LEU A CA 1
ATOM 732 C C . LEU A 1 99 ? -1.118 -6.996 9.249 1.00 85.00 99 LEU A C 1
ATOM 734 O O . LEU A 1 99 ? 0.058 -6.968 8.887 1.00 85.00 99 LEU A O 1
ATOM 738 N N . GLY A 1 100 ? -2.070 -7.603 8.536 1.00 88.56 100 GLY A N 1
ATOM 739 C CA . GLY A 1 100 ? -1.828 -8.230 7.237 1.00 88.56 100 GLY A CA 1
ATOM 740 C C . GLY A 1 100 ? -1.384 -7.224 6.177 1.00 88.56 100 GLY A C 1
ATOM 741 O O . GLY A 1 100 ? -0.400 -7.458 5.476 1.00 88.56 100 GLY A O 1
ATOM 742 N N . ILE A 1 101 ? -2.053 -6.073 6.118 1.00 91.81 101 ILE A N 1
ATOM 743 C CA . ILE A 1 101 ? -1.736 -4.974 5.206 1.00 91.81 101 ILE A CA 1
ATOM 744 C C . ILE A 1 101 ? -0.374 -4.377 5.555 1.00 91.81 101 ILE A C 1
ATOM 746 O O . ILE A 1 101 ? 0.461 -4.262 4.667 1.00 91.81 101 ILE A O 1
ATOM 750 N N . ALA A 1 102 ? -0.101 -4.079 6.832 1.00 90.38 102 ALA A N 1
ATOM 751 C CA . ALA A 1 102 ? 1.201 -3.555 7.252 1.00 90.38 102 ALA A CA 1
ATOM 752 C C . ALA A 1 102 ? 2.354 -4.479 6.830 1.00 90.38 102 ALA A C 1
ATOM 754 O O . ALA A 1 102 ? 3.323 -4.032 6.222 1.00 90.38 102 ALA A O 1
ATOM 755 N N . ARG A 1 103 ? 2.219 -5.789 7.077 1.00 89.62 103 ARG A N 1
ATOM 756 C CA . ARG A 1 103 ? 3.208 -6.791 6.645 1.00 89.62 103 ARG A CA 1
ATOM 757 C C . ARG A 1 103 ? 3.360 -6.852 5.129 1.00 89.62 103 ARG A C 1
ATOM 759 O O . ARG A 1 103 ? 4.468 -7.053 4.646 1.00 89.62 103 ARG A O 1
ATOM 766 N N . SER A 1 104 ? 2.260 -6.704 4.396 1.00 92.94 104 SER A N 1
ATOM 767 C CA . SER A 1 104 ? 2.277 -6.712 2.931 1.00 92.94 104 SER A CA 1
ATOM 768 C C . SER A 1 104 ? 2.999 -5.483 2.381 1.00 92.94 104 SER A C 1
ATOM 770 O O . SER A 1 104 ? 3.825 -5.635 1.491 1.00 92.94 104 SER A O 1
ATOM 772 N N . ILE A 1 105 ? 2.763 -4.297 2.957 1.00 92.88 105 ILE A N 1
ATOM 773 C CA . ILE A 1 105 ? 3.475 -3.064 2.592 1.00 92.88 105 ILE A CA 1
ATOM 774 C C . ILE A 1 105 ? 4.970 -3.200 2.889 1.00 92.88 105 ILE A C 1
ATOM 776 O O . ILE A 1 105 ? 5.773 -2.947 2.003 1.00 92.88 105 ILE A O 1
ATOM 780 N N . ILE A 1 106 ? 5.349 -3.639 4.095 1.00 90.56 106 ILE A N 1
ATOM 781 C CA . ILE A 1 106 ? 6.765 -3.790 4.477 1.00 90.56 106 ILE A CA 1
ATOM 782 C C . ILE A 1 106 ? 7.486 -4.730 3.505 1.00 90.56 106 ILE A C 1
ATOM 784 O O . ILE A 1 106 ? 8.533 -4.374 2.980 1.00 90.56 106 ILE A O 1
ATOM 788 N N . ARG A 1 107 ? 6.890 -5.892 3.202 1.00 90.88 107 ARG A N 1
ATOM 789 C CA . ARG A 1 107 ? 7.458 -6.836 2.227 1.00 90.88 107 ARG A CA 1
ATOM 790 C C . ARG A 1 107 ? 7.535 -6.247 0.825 1.00 90.88 107 ARG A C 1
ATOM 792 O O . ARG A 1 107 ? 8.491 -6.526 0.114 1.00 90.88 107 ARG A O 1
ATOM 799 N N . PHE A 1 108 ? 6.533 -5.480 0.409 1.00 91.94 108 PHE A N 1
ATOM 800 C CA . PHE A 1 108 ? 6.551 -4.831 -0.897 1.00 91.94 108 PHE A CA 1
ATOM 801 C C . PHE A 1 108 ? 7.702 -3.825 -0.993 1.00 91.94 108 PHE A C 1
ATOM 803 O O . PHE A 1 108 ? 8.478 -3.899 -1.936 1.00 91.94 108 PHE A O 1
ATOM 810 N N . VAL A 1 109 ? 7.864 -2.953 0.005 1.00 90.56 109 VAL A N 1
ATOM 811 C CA . VAL A 1 109 ? 8.967 -1.979 0.054 1.00 90.56 109 VAL A CA 1
ATOM 812 C C . VAL A 1 109 ? 10.318 -2.696 0.051 1.00 90.56 109 VAL A C 1
ATOM 814 O O . VAL A 1 109 ? 11.144 -2.415 -0.807 1.00 90.56 109 VAL A O 1
ATOM 817 N N . GLU A 1 110 ? 10.497 -3.694 0.919 1.00 88.81 110 GLU A N 1
ATOM 818 C CA . GLU A 1 110 ? 11.733 -4.482 1.028 1.00 88.81 110 GLU A CA 1
ATOM 819 C C . GLU A 1 110 ? 12.139 -5.169 -0.289 1.00 88.81 110 GLU A C 1
ATOM 821 O O . GLU A 1 110 ? 13.322 -5.244 -0.607 1.00 88.81 110 GLU A O 1
ATOM 826 N N . ASN A 1 111 ? 11.173 -5.690 -1.057 1.00 86.75 111 ASN A N 1
ATOM 827 C CA . ASN A 1 111 ? 11.463 -6.540 -2.220 1.00 86.75 111 ASN A CA 1
ATOM 828 C C . ASN A 1 111 ? 11.321 -5.833 -3.575 1.00 86.75 111 ASN A C 1
ATOM 830 O O . ASN A 1 111 ? 11.862 -6.324 -4.563 1.00 86.75 111 ASN A O 1
ATOM 834 N N . VAL A 1 112 ? 10.567 -4.734 -3.649 1.00 84.69 112 VAL A N 1
ATOM 835 C CA . VAL A 1 112 ? 10.223 -4.059 -4.916 1.00 84.69 112 VAL A CA 1
ATOM 836 C C . VAL A 1 112 ? 10.789 -2.642 -4.986 1.00 84.69 112 VAL A C 1
ATOM 838 O O . VAL A 1 112 ? 11.128 -2.192 -6.076 1.00 84.69 112 VAL A O 1
ATOM 841 N N . ILE A 1 113 ? 10.942 -1.961 -3.846 1.00 82.38 113 ILE A N 1
ATOM 842 C CA . ILE A 1 113 ? 11.491 -0.599 -3.755 1.00 82.38 113 ILE A CA 1
ATOM 843 C C . ILE A 1 113 ? 12.758 -0.560 -2.874 1.00 82.38 113 ILE A C 1
ATOM 845 O O . ILE A 1 113 ? 12.878 0.339 -2.042 1.00 82.38 113 ILE A O 1
ATOM 849 N N . PRO A 1 114 ? 13.699 -1.522 -2.947 1.00 72.62 114 PRO A N 1
ATOM 850 C CA . PRO A 1 114 ? 14.925 -1.367 -2.181 1.00 72.62 114 PRO A CA 1
ATOM 851 C C . PRO A 1 114 ? 15.681 -0.145 -2.712 1.00 72.62 114 PRO A C 1
ATOM 853 O O . PRO A 1 114 ? 15.991 -0.077 -3.905 1.00 72.62 114 PRO A O 1
ATOM 856 N N . ASP A 1 115 ? 15.983 0.807 -1.831 1.00 68.56 115 ASP A N 1
ATOM 857 C CA . ASP A 1 115 ? 16.918 1.873 -2.166 1.00 68.56 115 ASP A CA 1
ATOM 858 C C . ASP A 1 115 ? 18.325 1.245 -2.290 1.00 68.56 115 ASP A C 1
ATOM 860 O O . ASP A 1 115 ? 18.795 0.585 -1.349 1.00 68.56 115 ASP A O 1
ATOM 864 N N . PRO A 1 116 ? 18.987 1.365 -3.459 1.00 65.06 116 PRO A N 1
ATOM 865 C CA . PRO A 1 116 ? 20.318 0.804 -3.667 1.00 65.06 116 PRO A CA 1
ATOM 866 C C . PRO A 1 116 ? 21.374 1.401 -2.722 1.00 65.06 116 PRO A C 1
ATOM 868 O O . PRO A 1 116 ? 22.359 0.718 -2.421 1.00 65.06 116 PRO A O 1
ATOM 871 N N . ASP A 1 117 ? 21.163 2.625 -2.234 1.00 69.69 117 ASP A N 1
ATOM 872 C CA . ASP A 1 117 ? 22.082 3.343 -1.353 1.00 69.69 117 ASP A CA 1
ATOM 873 C C . ASP A 1 117 ? 21.851 3.010 0.136 1.00 69.69 117 ASP A C 1
ATOM 875 O O . ASP A 1 117 ? 22.794 3.071 0.927 1.00 69.69 117 ASP A O 1
ATOM 879 N N . ASP A 1 118 ? 20.657 2.536 0.515 1.00 65.69 118 ASP A N 1
ATOM 880 C CA . ASP A 1 118 ? 20.316 2.165 1.904 1.00 65.69 118 ASP A CA 1
ATOM 881 C C . ASP A 1 118 ? 20.774 0.746 2.303 1.00 65.69 118 ASP A C 1
ATOM 883 O O . ASP A 1 118 ? 20.457 0.257 3.388 1.00 65.69 118 ASP A O 1
ATOM 887 N N . HIS A 1 119 ? 21.515 0.032 1.446 1.00 65.31 119 HIS A N 1
ATOM 888 C CA . HIS A 1 119 ? 22.017 -1.331 1.709 1.00 65.31 119 HIS A CA 1
ATOM 889 C C . HIS A 1 119 ? 20.937 -2.356 2.124 1.00 65.31 119 HIS A C 1
ATOM 891 O O . HIS A 1 119 ? 21.234 -3.343 2.804 1.00 65.31 119 HIS A O 1
ATOM 897 N N . GLY A 1 120 ? 19.684 -2.150 1.709 1.00 68.25 120 GLY A N 1
ATOM 898 C CA . GLY A 1 120 ? 18.555 -2.995 2.109 1.00 68.25 120 GLY A CA 1
ATOM 899 C C . GLY A 1 120 ? 17.965 -2.656 3.483 1.00 68.25 120 GLY A C 1
ATOM 900 O O . GLY A 1 120 ? 17.172 -3.442 4.010 1.00 68.25 120 GLY A O 1
ATOM 901 N N . ASP A 1 121 ? 18.303 -1.503 4.070 1.00 83.62 121 ASP A N 1
ATOM 902 C CA . ASP A 1 121 ? 17.628 -0.996 5.262 1.00 83.62 121 ASP A CA 1
ATOM 903 C C . ASP A 1 121 ? 16.218 -0.495 4.917 1.00 83.62 121 ASP A C 1
ATOM 905 O O . ASP A 1 121 ? 15.962 0.687 4.698 1.00 83.62 121 ASP A O 1
ATOM 909 N N . THR A 1 122 ? 15.258 -1.422 4.937 1.00 84.12 122 THR A N 1
ATOM 910 C CA . THR A 1 122 ? 13.834 -1.129 4.702 1.00 84.12 122 THR A CA 1
ATOM 911 C C . THR A 1 122 ? 13.303 -0.038 5.642 1.00 84.12 122 THR A C 1
ATOM 913 O O . THR A 1 122 ? 12.308 0.615 5.334 1.00 84.12 122 THR A O 1
ATOM 916 N N . ARG A 1 123 ? 13.923 0.165 6.815 1.00 85.62 123 ARG A N 1
ATOM 917 C CA . ARG A 1 123 ? 13.495 1.200 7.759 1.00 85.62 123 ARG A CA 1
ATOM 918 C C . ARG A 1 123 ? 13.855 2.584 7.234 1.00 85.62 123 ARG A C 1
ATOM 920 O O . ARG A 1 123 ? 12.987 3.453 7.241 1.00 85.62 123 ARG A O 1
ATOM 927 N N . ALA A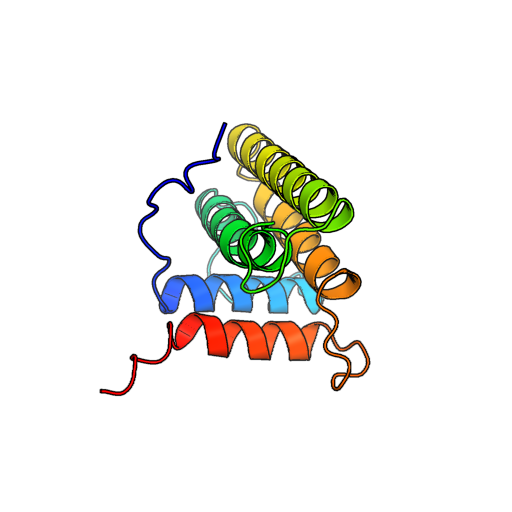 1 124 ? 15.096 2.764 6.789 1.00 85.62 124 ALA A N 1
ATOM 928 C CA . ALA A 1 124 ? 15.556 4.005 6.175 1.00 85.62 124 ALA A CA 1
ATOM 929 C C . ALA A 1 124 ? 14.678 4.356 4.965 1.00 85.62 124 ALA A C 1
ATOM 931 O O . ALA A 1 124 ? 14.129 5.455 4.903 1.00 85.62 124 ALA A O 1
ATOM 932 N N . THR A 1 125 ? 14.375 3.367 4.119 1.00 86.50 125 THR A N 1
ATOM 933 C CA . THR A 1 125 ? 13.473 3.544 2.974 1.00 86.50 125 THR A CA 1
ATOM 934 C C . THR A 1 125 ? 12.067 3.999 3.399 1.00 86.50 125 THR A C 1
ATOM 936 O O . THR A 1 125 ? 11.519 4.944 2.833 1.00 86.50 125 THR A O 1
ATOM 939 N N . LEU A 1 126 ? 11.468 3.392 4.434 1.00 86.81 126 LEU A N 1
ATOM 940 C CA . LEU A 1 126 ? 10.160 3.820 4.958 1.00 86.81 126 LEU A CA 1
ATOM 941 C C . LEU A 1 126 ? 10.190 5.228 5.581 1.00 86.81 126 LEU A C 1
ATOM 943 O O . LEU A 1 126 ? 9.196 5.952 5.486 1.00 86.81 126 LEU A O 1
ATOM 947 N N . GLU A 1 127 ? 11.291 5.612 6.234 1.00 87.12 127 GLU A N 1
ATOM 948 C CA . GLU A 1 127 ? 11.484 6.957 6.789 1.00 87.12 127 GLU A CA 1
ATOM 949 C C . GLU A 1 127 ? 11.569 8.005 5.666 1.00 87.12 127 GLU A C 1
ATOM 951 O O . GLU A 1 127 ? 10.844 9.001 5.724 1.00 87.12 127 GLU A O 1
ATOM 956 N N . THR A 1 128 ? 12.337 7.737 4.606 1.00 86.94 128 THR A N 1
ATOM 957 C CA . THR A 1 128 ? 12.426 8.587 3.407 1.00 86.94 128 THR A CA 1
ATOM 958 C C . THR A 1 128 ? 11.066 8.738 2.726 1.00 86.94 128 THR A C 1
ATOM 960 O O . THR A 1 128 ? 10.579 9.857 2.542 1.00 86.94 128 THR A O 1
ATOM 963 N N . MET A 1 129 ? 10.376 7.625 2.451 1.00 87.75 129 MET A N 1
ATOM 964 C CA . MET A 1 129 ? 9.049 7.647 1.825 1.00 87.75 129 MET A CA 1
ATOM 965 C C . MET A 1 129 ? 8.031 8.444 2.648 1.00 87.75 129 MET A C 1
ATOM 967 O O . MET A 1 129 ? 7.193 9.148 2.079 1.00 87.75 129 MET A O 1
ATOM 971 N N . ARG A 1 130 ? 8.079 8.356 3.985 1.00 86.69 130 ARG A N 1
ATOM 972 C CA . ARG A 1 130 ? 7.203 9.140 4.868 1.00 86.69 130 ARG A CA 1
ATOM 973 C C . ARG A 1 130 ? 7.391 10.635 4.654 1.00 86.69 130 ARG A C 1
ATOM 975 O O . ARG A 1 130 ? 6.402 11.372 4.619 1.00 86.69 130 ARG A O 1
ATOM 982 N N . ASP A 1 131 ? 8.635 11.078 4.553 1.00 85.81 131 ASP A N 1
ATOM 983 C CA . ASP A 1 131 ? 8.978 12.492 4.463 1.00 85.81 131 ASP A CA 1
ATOM 984 C C . ASP A 1 131 ? 8.627 13.056 3.073 1.00 85.81 131 ASP A C 1
ATOM 986 O O . ASP A 1 131 ? 8.060 14.150 2.973 1.00 85.81 131 ASP A O 1
ATOM 990 N N . GLU A 1 132 ? 8.808 12.263 2.015 1.00 84.44 132 GLU A N 1
ATOM 991 C CA . GLU A 1 132 ? 8.327 12.570 0.661 1.00 84.44 132 GLU A CA 1
ATOM 992 C C . GLU A 1 132 ? 6.796 12.680 0.604 1.00 84.44 132 GLU A C 1
ATOM 994 O O . GLU A 1 132 ? 6.245 13.681 0.141 1.00 84.44 132 GLU A O 1
ATOM 999 N N . HIS A 1 133 ? 6.079 11.689 1.144 1.00 80.00 133 HIS A N 1
ATOM 1000 C CA . HIS A 1 133 ? 4.614 11.661 1.105 1.00 80.00 133 HIS A CA 1
ATOM 1001 C C . HIS A 1 133 ? 3.968 12.754 1.974 1.00 80.00 133 HIS A C 1
ATOM 1003 O O . HIS A 1 133 ? 2.839 13.167 1.699 1.00 80.00 133 HIS A O 1
ATOM 1009 N N . ARG A 1 134 ? 4.653 13.232 3.023 1.00 77.44 134 ARG A N 1
ATOM 1010 C CA . ARG A 1 134 ? 4.210 14.380 3.837 1.00 77.44 134 ARG A CA 1
ATOM 1011 C C . ARG A 1 134 ? 4.432 15.719 3.144 1.00 77.44 134 ARG A C 1
ATOM 1013 O O . ARG A 1 134 ? 3.669 16.650 3.396 1.00 77.44 134 ARG A O 1
ATOM 1020 N N . SER A 1 135 ? 5.459 15.817 2.305 1.00 69.31 135 SER A N 1
ATOM 1021 C CA . SER A 1 135 ? 5.836 17.071 1.645 1.00 69.31 135 SER A CA 1
ATOM 1022 C C . SER A 1 135 ? 4.901 17.433 0.483 1.00 69.31 135 SER A C 1
ATOM 1024 O O . SER A 1 135 ? 4.874 18.588 0.062 1.00 69.31 135 SER A O 1
ATOM 1026 N N . GLY A 1 136 ? 4.078 16.481 0.015 1.00 57.62 136 GLY A N 1
ATOM 1027 C CA . GLY A 1 136 ? 3.236 16.648 -1.173 1.00 57.62 136 GLY A CA 1
ATOM 1028 C C . GLY A 1 136 ? 4.075 16.763 -2.455 1.00 57.62 136 GLY A C 1
ATOM 1029 O O . GLY A 1 136 ? 5.303 16.835 -2.381 1.00 57.62 136 GLY A O 1
ATOM 1030 N N . PRO A 1 137 ? 3.457 16.769 -3.652 1.00 46.47 137 PRO A N 1
ATOM 1031 C CA . PRO A 1 137 ? 4.207 17.059 -4.867 1.00 46.47 137 PRO A CA 1
ATOM 1032 C C . PRO A 1 137 ? 4.841 18.445 -4.723 1.00 46.47 137 PRO A C 1
ATOM 1034 O O . PRO A 1 137 ? 4.155 19.403 -4.350 1.00 46.47 137 PRO A O 1
ATOM 1037 N N . ALA A 1 138 ? 6.143 18.550 -5.004 1.00 41.91 138 ALA A N 1
ATOM 1038 C CA . ALA A 1 138 ? 6.816 19.840 -5.072 1.00 41.91 138 ALA A CA 1
ATOM 1039 C C . ALA A 1 138 ? 5.986 20.785 -5.964 1.00 41.91 138 ALA A C 1
ATOM 1041 O O . ALA A 1 138 ? 5.522 20.353 -7.026 1.00 41.91 138 ALA A O 1
ATOM 1042 N N . PRO A 1 139 ? 5.744 22.047 -5.557 1.00 33.59 139 PRO A N 1
ATOM 1043 C CA . PRO A 1 139 ? 5.026 22.980 -6.410 1.00 33.59 139 PRO A CA 1
ATOM 1044 C C . PRO A 1 139 ? 5.782 23.090 -7.735 1.00 33.59 139 PRO A C 1
ATOM 1046 O O . PRO A 1 139 ? 6.991 23.319 -7.731 1.00 33.59 139 PRO A O 1
ATOM 1049 N N . CYS A 1 140 ? 5.082 22.905 -8.860 1.00 34.62 140 CYS A N 1
ATOM 1050 C CA . CYS A 1 140 ? 5.644 23.202 -10.172 1.00 34.62 140 CYS A CA 1
ATOM 1051 C C . CYS A 1 140 ? 6.189 24.633 -10.132 1.00 34.62 140 CYS A C 1
ATOM 1053 O O . CYS A 1 140 ? 5.423 25.584 -9.955 1.00 34.62 140 CYS A O 1
ATOM 1055 N N . SER A 1 141 ? 7.511 24.767 -10.235 1.00 34.53 141 SER A N 1
ATOM 1056 C CA . SER A 1 141 ? 8.153 26.068 -10.389 1.00 34.53 141 SER A CA 1
ATOM 1057 C C . SER A 1 141 ? 7.601 26.764 -11.642 1.00 34.53 141 SER A C 1
ATOM 1059 O O . SER A 1 141 ? 7.330 26.073 -12.628 1.00 34.53 141 SER A O 1
ATOM 1061 N N . PRO A 1 142 ? 7.394 28.093 -11.587 1.00 46.16 142 PRO A N 1
ATOM 1062 C CA . PRO A 1 142 ? 6.814 28.874 -12.680 1.00 46.16 142 PRO A CA 1
ATOM 1063 C C . PRO A 1 142 ? 7.681 28.900 -13.942 1.00 46.16 142 PRO A C 1
ATOM 1065 O O . PRO A 1 142 ? 8.924 28.794 -13.819 1.00 46.16 142 PRO A O 1
#

Radius of gyration: 15.46 Å; chains: 1; bounding box: 36×38×45 Å

Foldseek 3Di:
DPPPPPPDDAQALVLLLLLLLQLLCVVVVNPPDPPPDDLFDLVLLVSLLNVLCVPQCVQQAQPDPDDRDPVSVVSVVVSVVVSVVLVVCSVVRSRNSNSVSSVVSLVCCQPRVQDPVCVSPSSVVSVVVSVVSSVPPDPPDD

pLDDT: mean 77.88, std 16.4, range [33.59, 94.25]

Sequence (142 aa):
MPYLIPCRTPLTPDQVGQGFDCLLAFQMGGGNYVSGRTPGSPELAFLLLRLAENIVFPVTGALGDGEPHADSFALDEVGCILLSALRDWTRDSPTTAALGIARSIIRFVENVIPDPDDHGDTRATLETMRDEHRSGPAPCSP